Protein AF-A0A450U2M2-F1 (afdb_monomer_lite)

InterPro domains:
  IPR012337 Ribonuclease H-like superfamily [SSF53098] (4-118)

Radius of gyration: 15.63 Å; chains: 1; bounding box: 35×29×41 Å

Structure (mmCIF, N/CA/C/O backbone):
data_AF-A0A450U2M2-F1
#
_entry.id   AF-A0A450U2M2-F1
#
loop_
_atom_site.group_PDB
_atom_site.id
_atom_site.type_symbol
_atom_site.label_atom_id
_atom_site.label_alt_id
_atom_site.label_comp_id
_atom_site.label_asym_id
_atom_site.label_entity_id
_atom_site.label_seq_id
_atom_site.pdbx_PDB_ins_code
_atom_site.Cartn_x
_atom_site.Cartn_y
_atom_site.Cartn_z
_atom_site.occupancy
_atom_site.B_iso_or_equiv
_atom_site.auth_seq_id
_atom_site.auth_comp_id
_atom_site.auth_asym_id
_atom_site.auth_atom_id
_atom_site.pdbx_PDB_model_num
ATOM 1 N N . MET A 1 1 ? -9.913 7.808 -6.423 1.00 88.88 1 MET A N 1
ATOM 2 C CA . MET A 1 1 ? -9.888 6.414 -6.923 1.00 88.88 1 MET A CA 1
ATOM 3 C C . MET A 1 1 ? -11.167 6.077 -7.683 1.00 88.88 1 MET A C 1
ATOM 5 O O . MET A 1 1 ? -11.072 5.742 -8.851 1.00 88.88 1 MET A O 1
ATOM 9 N N . ASP A 1 2 ? -12.358 6.256 -7.103 1.00 91.06 2 ASP A N 1
ATOM 10 C CA . ASP A 1 2 ? -13.605 5.747 -7.717 1.00 91.06 2 ASP A CA 1
ATOM 11 C C . ASP A 1 2 ? -13.955 6.374 -9.066 1.00 91.06 2 ASP A C 1
ATOM 13 O O . ASP A 1 2 ? -14.439 5.689 -9.959 1.00 91.06 2 ASP A O 1
ATOM 17 N N . ARG A 1 3 ? -13.662 7.666 -9.258 1.00 92.81 3 ARG A N 1
ATOM 18 C CA . ARG A 1 3 ? -13.851 8.322 -10.563 1.00 92.81 3 ARG A CA 1
ATOM 19 C C . ARG A 1 3 ? -13.030 7.648 -11.667 1.00 92.81 3 ARG A C 1
ATOM 21 O O . ARG A 1 3 ? -13.554 7.407 -12.744 1.00 92.81 3 ARG A O 1
ATOM 28 N N . VAL A 1 4 ? -11.779 7.295 -11.372 1.00 92.56 4 VAL A N 1
ATOM 29 C CA . VAL A 1 4 ? -10.897 6.584 -12.312 1.00 92.56 4 VAL A CA 1
ATOM 30 C C . VAL A 1 4 ? -11.406 5.159 -12.538 1.00 92.56 4 VAL A C 1
ATOM 32 O O . VAL A 1 4 ? -11.411 4.688 -13.669 1.00 92.56 4 VAL A O 1
ATOM 35 N N . GLN A 1 5 ? -11.927 4.505 -11.496 1.00 92.12 5 GLN A N 1
ATOM 36 C CA . GLN A 1 5 ? -12.470 3.146 -11.598 1.00 92.12 5 GLN A CA 1
ATOM 37 C C . GLN A 1 5 ? -13.717 3.076 -12.488 1.00 92.12 5 GLN A C 1
ATOM 39 O O . GLN A 1 5 ? -13.943 2.073 -13.158 1.00 92.12 5 GLN A O 1
ATOM 44 N N . LYS A 1 6 ? -14.515 4.151 -12.541 1.00 93.12 6 LYS A N 1
ATOM 45 C CA . LYS A 1 6 ? -15.663 4.245 -13.458 1.00 93.12 6 LYS A CA 1
ATOM 46 C C . LYS A 1 6 ? -15.240 4.212 -14.929 1.00 93.12 6 LYS A C 1
ATOM 48 O O . LYS A 1 6 ? -15.977 3.661 -15.743 1.00 93.12 6 LYS A O 1
ATOM 53 N N . ILE A 1 7 ? -14.076 4.780 -15.247 1.00 96.12 7 ILE A N 1
ATOM 54 C CA . ILE A 1 7 ? -13.502 4.798 -16.599 1.00 96.12 7 ILE A CA 1
ATOM 55 C C . ILE A 1 7 ? -12.827 3.450 -16.881 1.00 96.12 7 ILE A C 1
ATOM 57 O O . ILE A 1 7 ? -13.145 2.778 -17.858 1.00 96.12 7 ILE A O 1
ATOM 61 N N . TYR A 1 8 ? -11.957 3.005 -15.973 1.00 93.38 8 TYR A N 1
ATOM 62 C CA . TYR A 1 8 ? -11.174 1.778 -16.105 1.00 93.38 8 TYR A CA 1
ATOM 63 C C . TYR A 1 8 ? -11.723 0.660 -15.214 1.00 93.38 8 TYR A C 1
ATOM 65 O O . TYR A 1 8 ? -11.139 0.302 -14.192 1.00 93.38 8 TYR A O 1
ATOM 73 N N . LYS A 1 9 ? -12.865 0.089 -15.610 1.00 89.38 9 LYS A N 1
ATOM 74 C CA . LYS A 1 9 ? -13.649 -0.840 -14.771 1.00 89.38 9 LYS A CA 1
ATOM 75 C C . LYS A 1 9 ? -12.912 -2.113 -14.345 1.00 89.38 9 LYS A C 1
ATOM 77 O O . LYS A 1 9 ? -13.209 -2.652 -13.285 1.00 89.38 9 LYS A O 1
ATOM 82 N N . LYS A 1 10 ? -11.992 -2.609 -15.177 1.00 91.56 10 LYS A N 1
ATOM 83 C CA . LYS A 1 10 ? -11.243 -3.857 -14.939 1.00 91.56 10 LYS A CA 1
ATOM 84 C C . LYS A 1 10 ? -9.848 -3.623 -14.354 1.00 91.56 10 LYS A C 1
ATOM 86 O O . LYS A 1 10 ? -9.131 -4.585 -14.103 1.00 91.56 10 LYS A O 1
ATOM 91 N N . SER A 1 11 ? -9.449 -2.367 -14.168 1.00 93.25 11 SER A N 1
ATOM 92 C CA . SER A 1 11 ? -8.093 -2.029 -13.749 1.00 93.25 11 SER A CA 1
ATOM 93 C C . SER A 1 11 ? -8.006 -1.880 -12.239 1.00 93.25 11 SER A C 1
ATOM 95 O O . SER A 1 11 ? -8.884 -1.303 -11.595 1.00 93.25 11 SER A O 1
ATOM 97 N N . GLN A 1 12 ? -6.893 -2.345 -11.682 1.00 93.81 12 GLN A N 1
ATOM 98 C CA . GLN A 1 12 ? -6.539 -2.054 -10.304 1.00 93.81 12 GLN A CA 1
ATOM 99 C C . GLN A 1 12 ? -5.975 -0.639 -10.204 1.00 93.81 12 GLN A C 1
ATOM 101 O O . GLN A 1 12 ? -5.064 -0.267 -10.941 1.00 93.81 12 GLN A O 1
ATOM 106 N N . ILE A 1 13 ? -6.490 0.140 -9.257 1.00 95.50 13 ILE A N 1
ATOM 107 C CA . ILE A 1 13 ? -5.979 1.476 -8.965 1.00 95.50 13 ILE A CA 1
ATOM 108 C C . ILE A 1 13 ? -5.217 1.388 -7.659 1.00 95.50 13 ILE A C 1
ATOM 110 O O . ILE A 1 13 ? -5.805 1.102 -6.616 1.00 95.50 13 ILE A O 1
ATOM 114 N N . VAL A 1 14 ? -3.922 1.677 -7.720 1.00 96.06 14 VAL A N 1
ATOM 115 C CA . VAL A 1 14 ? -3.052 1.799 -6.550 1.00 96.06 14 VAL A CA 1
ATOM 116 C C . VAL A 1 14 ? -2.703 3.270 -6.359 1.00 96.06 14 VAL A C 1
ATOM 118 O O . VAL A 1 14 ? -2.332 3.961 -7.303 1.00 96.06 14 VAL A O 1
ATOM 121 N N . SER A 1 15 ? -2.849 3.763 -5.135 1.00 95.00 15 SER A N 1
ATOM 122 C CA . SER A 1 15 ? -2.508 5.130 -4.733 1.00 95.00 15 SER A CA 1
ATOM 123 C C . SER A 1 15 ? -1.788 5.102 -3.388 1.00 95.00 15 SER A C 1
ATOM 125 O O . SER A 1 15 ? -1.672 4.052 -2.759 1.00 95.00 15 SER A O 1
ATOM 127 N N . GLN A 1 16 ? -1.326 6.257 -2.920 1.00 95.69 16 GLN A N 1
ATOM 128 C CA . GLN A 1 16 ? -0.800 6.420 -1.569 1.00 95.69 16 GLN A CA 1
ATOM 129 C C . GLN A 1 16 ? -1.822 7.045 -0.618 1.00 95.69 16 GLN A C 1
ATOM 131 O O . GLN A 1 16 ? -2.720 7.778 -1.041 1.00 95.69 16 GLN A O 1
ATOM 136 N N . LEU A 1 17 ? -1.647 6.777 0.675 1.00 96.94 17 LEU A N 1
ATOM 137 C CA . LEU A 1 17 ? -2.322 7.446 1.782 1.00 96.94 17 LEU A CA 1
ATOM 138 C C . LEU A 1 17 ? -1.294 8.118 2.697 1.00 96.94 17 LEU A C 1
ATOM 140 O O . LEU A 1 17 ? -0.154 7.675 2.824 1.00 96.94 17 LEU A O 1
ATOM 144 N N . ARG A 1 18 ? -1.721 9.179 3.385 1.00 96.38 18 ARG A N 1
ATOM 145 C CA . ARG A 1 18 ? -0.915 9.831 4.427 1.00 96.38 18 ARG A CA 1
ATOM 146 C C . ARG A 1 18 ? -0.961 9.014 5.719 1.00 96.38 18 ARG A C 1
ATOM 148 O O . ARG A 1 18 ? -1.984 8.411 6.031 1.00 96.38 18 ARG A O 1
ATOM 155 N N . LYS A 1 19 ? 0.093 9.078 6.534 1.00 96.25 19 LYS A N 1
ATOM 156 C CA . LYS A 1 19 ? 0.156 8.389 7.840 1.00 96.25 19 LYS A CA 1
ATOM 157 C C . LYS A 1 19 ? -0.959 8.783 8.818 1.00 96.25 19 LYS A C 1
ATOM 159 O O . LYS A 1 19 ? -1.453 7.958 9.586 1.00 96.25 19 LYS A O 1
ATOM 164 N N . THR A 1 20 ? -1.418 10.031 8.725 1.00 96.75 20 THR A N 1
ATOM 165 C CA . THR A 1 20 ? -2.505 10.602 9.534 1.00 96.75 20 THR A CA 1
ATOM 166 C C . THR A 1 20 ? -3.902 10.214 9.050 1.00 96.75 20 THR A C 1
ATOM 168 O O . THR A 1 20 ? -4.889 10.537 9.717 1.00 96.75 20 THR A O 1
ATOM 171 N N . GLN A 1 21 ? -4.009 9.511 7.916 1.00 96.69 21 GLN A N 1
ATOM 172 C CA . GLN A 1 21 ? -5.285 9.098 7.350 1.00 96.69 21 GLN A CA 1
ATOM 173 C C . GLN A 1 21 ? -6.075 8.267 8.365 1.00 96.69 21 GLN A C 1
ATOM 175 O O . GLN A 1 21 ? -5.559 7.314 8.952 1.00 96.69 21 GLN A O 1
ATOM 180 N N . LYS A 1 22 ? -7.342 8.639 8.568 1.00 97.81 22 LYS A N 1
ATOM 181 C CA . LYS A 1 22 ? -8.232 7.960 9.511 1.00 97.81 22 LYS A CA 1
ATOM 182 C C . LYS A 1 22 ? -8.861 6.723 8.884 1.00 97.81 22 LYS A C 1
ATOM 184 O O . LYS A 1 22 ? -9.380 6.770 7.763 1.00 97.81 22 LYS A O 1
ATOM 189 N N . ILE A 1 23 ? -8.849 5.646 9.655 1.00 97.38 23 ILE A N 1
ATOM 190 C CA . ILE A 1 23 ? -9.524 4.386 9.379 1.00 97.38 23 ILE A CA 1
ATOM 191 C C . ILE A 1 23 ? -10.498 4.056 10.504 1.00 97.38 23 ILE A C 1
ATOM 193 O O . ILE A 1 23 ? -10.345 4.531 11.631 1.00 97.38 23 ILE A O 1
ATOM 197 N N . PHE A 1 24 ? -11.466 3.202 10.202 1.00 96.56 24 PHE A N 1
ATOM 198 C CA . PHE A 1 24 ? -12.352 2.632 11.205 1.00 96.56 24 PHE A CA 1
ATOM 199 C C . PHE A 1 24 ? -11.888 1.224 11.574 1.00 96.56 24 PHE A C 1
ATOM 201 O O . PHE A 1 24 ? -11.784 0.347 10.712 1.00 96.56 24 PHE A O 1
ATOM 208 N N . PHE A 1 25 ? -11.610 1.006 12.857 1.00 93.25 25 PHE A N 1
ATOM 209 C CA . PHE A 1 25 ? -11.190 -0.282 13.397 1.00 93.25 25 PHE A CA 1
ATOM 210 C C . PHE A 1 25 ? -11.792 -0.480 14.789 1.00 93.25 25 PHE A C 1
ATOM 212 O O . PHE A 1 25 ? -11.704 0.410 15.631 1.00 93.25 25 PHE A O 1
ATOM 219 N N . ARG A 1 26 ? -12.419 -1.640 15.036 1.00 89.81 26 ARG A N 1
ATOM 220 C CA . ARG A 1 26 ? -13.100 -1.966 16.310 1.00 89.81 26 ARG A CA 1
ATOM 221 C C . ARG A 1 26 ? -14.038 -0.850 16.803 1.00 89.81 26 ARG A C 1
ATOM 223 O O . ARG A 1 26 ? -13.978 -0.434 17.956 1.00 89.81 26 ARG A O 1
ATOM 230 N N . ASN A 1 27 ? -14.882 -0.352 15.902 1.00 90.12 27 ASN A N 1
ATOM 231 C CA . ASN A 1 27 ? -15.841 0.723 16.163 1.00 90.12 27 ASN A CA 1
ATOM 232 C C . ASN A 1 27 ? -15.229 2.065 16.619 1.00 90.12 27 ASN A C 1
ATOM 234 O O . ASN A 1 27 ? -15.896 2.867 17.268 1.00 90.12 27 ASN A O 1
ATOM 238 N N . ARG A 1 28 ? -13.945 2.308 16.317 1.00 93.69 28 ARG A N 1
ATOM 239 C CA . ARG A 1 28 ? -13.229 3.543 16.657 1.00 93.69 28 ARG A CA 1
ATOM 240 C C . ARG A 1 28 ? -12.448 4.074 15.463 1.00 93.69 28 ARG A C 1
ATOM 242 O O . ARG A 1 28 ? -12.009 3.317 14.596 1.00 93.69 28 ARG A O 1
ATOM 249 N N . GLU A 1 29 ? -12.230 5.385 15.458 1.00 96.38 29 GLU A N 1
ATOM 250 C CA . GLU A 1 29 ? -11.356 6.041 14.491 1.00 96.38 29 GLU A CA 1
ATOM 251 C C . GLU A 1 29 ? -9.903 6.008 14.953 1.00 96.38 29 GLU A C 1
ATOM 253 O O . GLU A 1 29 ? -9.558 6.471 16.041 1.00 96.38 29 GLU A O 1
ATOM 258 N N . VAL A 1 30 ? -9.029 5.483 14.101 1.00 97.06 30 VAL A N 1
ATOM 259 C CA . VAL A 1 30 ? -7.597 5.338 14.378 1.00 97.06 30 VAL A CA 1
ATOM 260 C C . VAL A 1 30 ? -6.813 5.843 13.165 1.00 97.06 30 VAL A C 1
ATOM 262 O O . VAL A 1 30 ? -7.314 5.794 12.043 1.00 97.06 30 VAL A O 1
ATOM 265 N N . SER A 1 31 ? -5.615 6.399 13.362 1.00 97.31 31 SER A N 1
ATOM 266 C CA . SER A 1 31 ? -4.719 6.710 12.237 1.00 97.31 31 SER A CA 1
ATOM 267 C C . SER A 1 31 ? -4.066 5.437 11.701 1.00 97.31 31 SER A C 1
ATOM 269 O O . SER A 1 31 ? -3.877 4.472 12.443 1.00 97.31 31 SER A O 1
ATOM 271 N N . LEU A 1 32 ? -3.679 5.443 10.424 1.00 96.50 32 LEU A N 1
ATOM 272 C CA . LEU A 1 32 ? -2.910 4.340 9.840 1.00 96.50 32 LEU A CA 1
ATOM 273 C C . LEU A 1 32 ? -1.629 4.055 10.625 1.00 96.50 32 LEU A C 1
ATOM 275 O O . LEU A 1 32 ? -1.352 2.901 10.936 1.00 96.50 32 LEU A O 1
ATOM 279 N N . GLU A 1 33 ? -0.914 5.106 11.015 1.00 96.25 33 GLU A N 1
ATOM 280 C CA . GLU A 1 33 ? 0.286 5.004 11.845 1.00 96.25 33 GLU A CA 1
ATOM 281 C C . GLU A 1 33 ? 0.047 4.239 13.145 1.00 96.25 33 GLU A C 1
ATOM 283 O O . GLU A 1 33 ? 0.742 3.266 13.426 1.00 96.25 33 GLU A O 1
ATOM 288 N N . LYS A 1 34 ? -0.988 4.612 13.905 1.00 95.56 34 LYS A N 1
ATOM 289 C CA . LYS A 1 34 ? -1.309 3.949 15.173 1.00 95.56 34 LYS A CA 1
ATOM 290 C C . LYS A 1 34 ? -1.786 2.508 14.973 1.00 95.56 34 LYS A C 1
ATOM 292 O O . LYS A 1 34 ? -1.558 1.648 15.819 1.00 95.56 34 LYS A O 1
ATOM 297 N N . TYR A 1 35 ? -2.471 2.232 13.867 1.00 95.88 35 TYR A N 1
ATOM 298 C CA . TYR A 1 35 ? -2.925 0.883 13.553 1.00 95.88 35 TYR A CA 1
ATOM 299 C C . TYR A 1 35 ? -1.751 -0.051 13.233 1.00 95.88 35 TYR A C 1
ATOM 301 O O . TYR A 1 35 ? -1.643 -1.123 13.833 1.00 95.88 35 TYR A O 1
ATOM 309 N N . PHE A 1 36 ? -0.858 0.369 12.334 1.00 95.00 36 PHE A N 1
ATOM 310 C CA . PHE A 1 36 ? 0.278 -0.435 11.877 1.00 95.00 36 PHE A CA 1
ATOM 311 C C . PHE A 1 36 ? 1.483 -0.410 12.828 1.00 95.00 36 PHE A C 1
ATOM 313 O O . PHE A 1 36 ? 2.346 -1.277 12.725 1.00 95.00 36 PHE A O 1
ATOM 320 N N . SER A 1 37 ? 1.533 0.504 13.802 1.00 92.12 37 SER A N 1
ATOM 321 C CA . SER A 1 37 ? 2.473 0.380 14.924 1.00 92.12 37 SER A CA 1
ATOM 322 C C . SER A 1 37 ? 2.114 -0.783 15.854 1.00 92.12 37 SER A C 1
ATOM 324 O O . SER A 1 37 ? 3.000 -1.403 16.430 1.00 92.12 37 SER A O 1
ATOM 326 N N . THR A 1 38 ? 0.819 -1.099 15.975 1.00 89.88 38 THR A N 1
ATOM 327 C CA . THR A 1 38 ? 0.319 -2.202 16.814 1.00 89.88 38 THR A CA 1
ATOM 328 C C . THR A 1 38 ? 0.289 -3.533 16.056 1.00 89.88 38 THR A C 1
ATOM 330 O O . THR A 1 38 ? 0.460 -4.590 16.652 1.00 89.88 38 THR A O 1
ATOM 333 N N . HIS A 1 39 ? 0.074 -3.490 14.739 1.00 86.31 39 HIS A N 1
ATOM 334 C CA . HIS A 1 39 ? 0.063 -4.661 13.858 1.00 86.31 39 HIS A CA 1
ATOM 335 C C . HIS A 1 39 ? 1.318 -4.626 12.987 1.00 86.31 39 HIS A C 1
ATOM 337 O O . HIS A 1 39 ? 1.276 -4.180 11.837 1.00 86.31 39 HIS A O 1
ATOM 343 N N . SER A 1 40 ? 2.442 -5.030 13.580 1.00 79.75 40 SER A N 1
ATOM 344 C CA . SER A 1 40 ? 3.734 -5.046 12.902 1.00 79.75 40 SER A CA 1
ATOM 345 C C . SER A 1 40 ? 3.715 -5.971 11.684 1.00 79.75 40 SER A C 1
ATOM 347 O O . SER A 1 40 ? 3.013 -6.982 11.637 1.00 79.75 40 SER A O 1
ATOM 349 N N . GLY A 1 41 ? 4.473 -5.576 10.663 1.00 87.50 41 GLY A N 1
ATOM 350 C CA . GLY A 1 41 ? 4.589 -6.336 9.429 1.00 87.50 41 GLY A CA 1
ATOM 351 C C . GLY A 1 41 ? 5.530 -7.529 9.525 1.00 87.50 41 GLY A C 1
ATOM 352 O O . GLY A 1 41 ? 6.313 -7.670 10.462 1.00 87.50 41 GLY A O 1
ATOM 353 N N . THR A 1 42 ? 5.484 -8.357 8.492 1.00 92.94 42 THR A N 1
ATOM 354 C CA . THR A 1 42 ? 6.427 -9.449 8.249 1.00 92.94 42 THR A CA 1
ATOM 355 C C . THR A 1 42 ? 7.479 -8.994 7.244 1.00 92.94 42 THR A C 1
ATOM 357 O O . THR A 1 42 ? 7.206 -8.162 6.377 1.00 92.94 42 THR A O 1
ATOM 360 N N . GLN A 1 43 ? 8.691 -9.533 7.345 1.00 94.44 43 GLN A N 1
ATOM 361 C CA . GLN A 1 43 ? 9.715 -9.305 6.333 1.00 94.44 43 GLN A CA 1
ATOM 362 C C . GLN A 1 43 ? 9.402 -10.102 5.064 1.00 94.44 43 GLN A C 1
ATOM 364 O O . GLN A 1 43 ? 9.178 -11.310 5.119 1.00 94.44 43 GLN A O 1
ATOM 369 N N . ILE A 1 44 ? 9.404 -9.425 3.919 1.00 94.31 44 ILE A N 1
ATOM 370 C CA . ILE A 1 44 ? 9.269 -10.052 2.601 1.00 94.31 44 ILE A CA 1
ATOM 371 C C . ILE A 1 44 ? 10.366 -9.542 1.669 1.00 94.31 44 ILE A C 1
ATOM 373 O O . ILE A 1 44 ? 10.919 -8.462 1.877 1.00 94.31 44 ILE A O 1
ATOM 377 N N . LYS A 1 45 ? 10.651 -10.298 0.608 1.00 94.50 45 LYS A N 1
ATOM 378 C CA . LYS A 1 45 ? 11.512 -9.843 -0.488 1.00 94.50 45 LYS A CA 1
ATOM 379 C C . LYS A 1 45 ? 10.648 -9.238 -1.590 1.00 94.50 45 LYS A C 1
ATOM 381 O O . LYS A 1 45 ? 9.760 -9.910 -2.111 1.00 94.50 45 LYS A O 1
ATOM 386 N N . LEU A 1 46 ? 10.916 -7.988 -1.953 1.00 93.50 46 LEU A N 1
ATOM 387 C CA . LEU A 1 46 ? 10.320 -7.331 -3.114 1.00 93.50 46 LEU A CA 1
ATOM 388 C C . LEU A 1 46 ? 11.355 -7.184 -4.223 1.00 93.50 46 LEU A C 1
ATOM 390 O O . LEU A 1 46 ? 12.507 -6.835 -3.968 1.00 93.50 46 LEU A O 1
ATOM 394 N N . THR A 1 47 ? 10.919 -7.406 -5.460 1.00 91.00 47 THR A N 1
ATOM 395 C CA . THR A 1 47 ? 11.731 -7.106 -6.641 1.00 91.00 47 THR A CA 1
ATOM 396 C C . THR A 1 47 ? 11.470 -5.662 -7.054 1.00 91.00 47 THR A C 1
ATOM 398 O O . THR A 1 47 ? 10.330 -5.278 -7.323 1.00 91.00 47 THR A O 1
ATOM 401 N N . ILE A 1 48 ? 12.524 -4.854 -7.068 1.00 89.62 48 ILE A N 1
ATOM 402 C CA . ILE A 1 48 ? 12.498 -3.462 -7.520 1.00 89.62 48 ILE A CA 1
ATOM 403 C C . ILE A 1 48 ? 13.177 -3.338 -8.892 1.00 89.62 48 ILE A C 1
ATOM 405 O O . ILE A 1 48 ? 13.620 -4.328 -9.481 1.00 89.62 48 ILE A O 1
ATOM 409 N N . ARG A 1 49 ? 13.247 -2.108 -9.417 1.00 84.12 49 ARG A N 1
ATOM 410 C CA . ARG A 1 49 ? 13.881 -1.787 -10.704 1.00 84.12 49 ARG A CA 1
ATOM 411 C C . ARG A 1 49 ? 15.267 -2.437 -10.831 1.00 84.12 49 ARG A C 1
ATOM 413 O O . ARG A 1 49 ? 16.048 -2.435 -9.882 1.00 84.12 49 ARG A O 1
ATOM 420 N N . GLY A 1 50 ? 15.565 -2.964 -12.020 1.00 84.31 50 GLY A N 1
ATOM 421 C CA . GLY A 1 50 ? 16.825 -3.658 -12.303 1.00 84.31 50 GLY A CA 1
ATOM 422 C C . GLY A 1 50 ? 16.889 -5.081 -11.743 1.00 84.31 50 GLY A C 1
ATOM 423 O O . GLY A 1 50 ? 17.978 -5.566 -11.466 1.00 84.31 50 GLY A O 1
ATOM 424 N N . ALA A 1 51 ? 15.734 -5.723 -11.517 1.00 86.38 51 ALA A N 1
ATOM 425 C CA . ALA A 1 51 ? 15.612 -7.073 -10.949 1.00 86.38 51 ALA A CA 1
ATOM 426 C C . ALA A 1 51 ? 16.273 -7.250 -9.565 1.00 86.38 51 ALA A C 1
ATOM 428 O O . ALA A 1 51 ? 16.487 -8.370 -9.099 1.00 86.38 51 ALA A O 1
ATOM 429 N N . LYS A 1 52 ? 16.566 -6.144 -8.873 1.00 91.00 52 LYS A N 1
ATOM 430 C CA . LYS A 1 52 ? 17.169 -6.163 -7.544 1.00 91.00 52 LYS A CA 1
ATOM 431 C C . LYS A 1 52 ?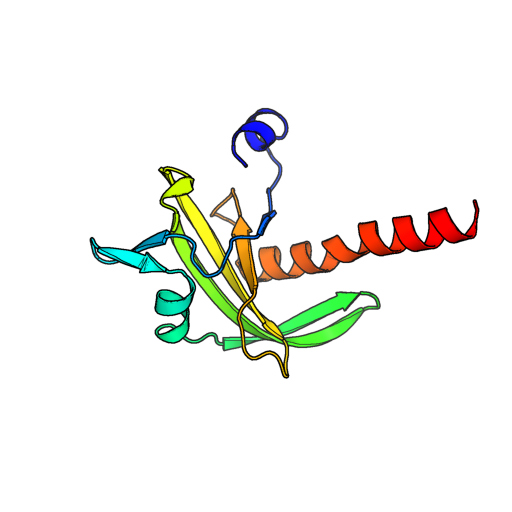 16.131 -6.614 -6.522 1.00 91.00 52 LYS A C 1
ATOM 433 O O . LYS A 1 52 ? 15.036 -6.058 -6.457 1.00 91.00 52 LYS A O 1
ATOM 438 N N . GLN A 1 53 ? 16.487 -7.594 -5.698 1.00 93.25 53 GLN A N 1
ATOM 439 C CA . GLN A 1 53 ? 15.666 -8.000 -4.561 1.00 93.25 53 GLN A CA 1
ATOM 440 C C . GLN A 1 53 ? 16.053 -7.194 -3.325 1.00 93.25 53 GLN A C 1
ATOM 442 O O . GLN A 1 53 ? 17.232 -7.071 -2.999 1.00 93.25 53 GLN A O 1
ATOM 447 N N . VAL A 1 54 ? 15.053 -6.648 -2.641 1.00 93.62 54 VAL A N 1
ATOM 448 C CA . VAL A 1 54 ? 15.227 -5.877 -1.408 1.00 93.62 54 VAL A CA 1
ATOM 449 C C . VAL A 1 54 ? 14.287 -6.420 -0.343 1.00 93.62 54 VAL A C 1
ATOM 451 O O . VAL A 1 54 ? 13.122 -6.717 -0.621 1.00 93.62 54 VAL A O 1
ATOM 454 N N . THR A 1 55 ? 14.797 -6.554 0.878 1.00 94.62 55 THR A N 1
ATOM 455 C CA . THR A 1 55 ? 13.994 -6.929 2.041 1.00 94.62 55 THR A CA 1
ATOM 456 C C . THR A 1 55 ? 13.224 -5.713 2.541 1.00 94.62 55 THR A C 1
ATOM 458 O O . THR A 1 55 ? 13.778 -4.629 2.712 1.00 94.62 55 THR A O 1
ATOM 461 N N . VAL A 1 56 ? 11.929 -5.889 2.775 1.00 94.81 56 VAL A N 1
ATOM 462 C CA . VAL A 1 56 ? 11.041 -4.842 3.286 1.00 94.81 56 VAL A CA 1
ATOM 463 C C . VAL A 1 56 ? 10.208 -5.383 4.437 1.00 94.81 56 VAL A C 1
ATOM 465 O O . VAL A 1 56 ? 9.870 -6.566 4.468 1.00 94.81 56 VAL A O 1
ATOM 468 N N . VAL A 1 57 ? 9.827 -4.507 5.362 1.00 95.94 57 VAL A N 1
ATOM 469 C CA . VAL A 1 57 ? 8.788 -4.802 6.349 1.00 95.94 57 VAL A CA 1
ATOM 470 C C . VAL A 1 57 ? 7.440 -4.471 5.724 1.00 95.94 57 VAL A C 1
ATOM 472 O O . VAL A 1 57 ? 7.198 -3.347 5.278 1.00 95.94 57 VAL A O 1
ATOM 475 N N . PHE A 1 58 ? 6.565 -5.466 5.684 1.00 95.44 58 PHE A N 1
ATOM 476 C CA . PHE A 1 58 ? 5.305 -5.416 4.964 1.00 95.44 58 PHE A CA 1
ATOM 477 C C . PHE A 1 58 ? 4.147 -5.836 5.865 1.00 95.44 58 PHE A C 1
ATOM 479 O O . PHE A 1 58 ? 4.163 -6.906 6.471 1.00 95.44 58 PHE A O 1
ATOM 486 N N . ALA A 1 59 ? 3.104 -5.017 5.910 1.00 96.44 59 ALA A N 1
ATOM 487 C CA . ALA A 1 59 ? 1.829 -5.358 6.525 1.00 96.44 59 ALA A CA 1
ATOM 488 C C . ALA A 1 59 ? 0.689 -4.967 5.586 1.00 96.44 59 ALA A C 1
ATOM 490 O O . ALA A 1 59 ? 0.812 -4.043 4.782 1.00 96.44 59 ALA A O 1
ATOM 491 N N . CYS A 1 60 ? -0.456 -5.636 5.690 1.00 96.25 60 CYS A N 1
ATOM 492 C CA . CYS A 1 60 ? -1.626 -5.253 4.913 1.00 96.25 60 CYS A CA 1
ATOM 493 C C . CYS A 1 60 ? -2.924 -5.566 5.656 1.00 96.25 60 CYS A C 1
ATOM 495 O O . CYS A 1 60 ? -2.985 -6.486 6.467 1.00 96.25 60 CYS A O 1
ATOM 497 N N . ALA A 1 61 ? -3.964 -4.780 5.387 1.00 96.25 61 ALA A N 1
ATOM 498 C CA . ALA A 1 61 ? -5.276 -4.948 5.996 1.00 96.25 61 ALA A CA 1
ATOM 499 C C . ALA A 1 61 ? -6.380 -4.353 5.113 1.00 96.25 61 ALA A C 1
ATOM 501 O O . ALA A 1 61 ? -6.193 -3.338 4.439 1.00 96.25 61 ALA A O 1
ATOM 502 N N . ARG A 1 62 ? -7.568 -4.963 5.143 1.00 96.38 62 ARG A N 1
ATOM 503 C CA . ARG A 1 62 ? -8.773 -4.413 4.505 1.00 96.38 62 ARG A CA 1
ATOM 504 C C . ARG A 1 62 ? -9.494 -3.524 5.512 1.00 96.38 62 ARG A C 1
ATOM 506 O O . ARG A 1 62 ? -10.045 -4.021 6.490 1.00 96.38 62 ARG A O 1
ATOM 513 N N . LEU A 1 63 ? -9.466 -2.215 5.286 1.00 96.38 63 LEU A N 1
ATOM 514 C CA . LEU A 1 63 ? -9.862 -1.206 6.269 1.00 96.38 63 LEU A CA 1
ATOM 515 C C . LEU A 1 63 ? -10.868 -0.223 5.674 1.00 96.38 63 LEU A C 1
ATOM 517 O O . LEU A 1 63 ? -10.773 0.138 4.502 1.00 96.38 63 LEU A O 1
ATOM 521 N N . LEU A 1 64 ? -11.822 0.236 6.488 1.00 97.12 64 LEU A N 1
ATOM 522 C CA . LEU A 1 64 ? -12.718 1.330 6.113 1.00 97.12 64 LEU A CA 1
ATOM 523 C C . LEU A 1 64 ? -11.940 2.645 6.197 1.00 97.12 64 LEU A C 1
ATOM 525 O O . LEU A 1 64 ? -11.609 3.094 7.293 1.00 97.12 64 LEU A O 1
ATOM 529 N N . VAL A 1 65 ? -11.632 3.253 5.052 1.00 97.00 65 VAL A N 1
ATOM 530 C CA . VAL A 1 65 ? -10.899 4.524 4.997 1.00 97.00 65 VAL A CA 1
ATOM 531 C C . VAL A 1 65 ? -11.907 5.663 5.070 1.00 97.00 65 VAL A C 1
ATOM 533 O O . VAL A 1 65 ? -12.703 5.835 4.147 1.00 97.00 65 VAL A O 1
ATOM 536 N N . LYS A 1 66 ? -11.862 6.465 6.143 1.00 95.75 66 LYS A N 1
ATOM 537 C CA . LYS A 1 66 ? -12.893 7.475 6.444 1.00 95.75 66 LYS A CA 1
ATOM 538 C C . LYS A 1 66 ? -13.098 8.464 5.297 1.00 95.75 66 LYS A C 1
ATOM 540 O O . LYS A 1 66 ? -14.221 8.646 4.848 1.00 95.75 66 LYS A O 1
ATOM 545 N N . ALA A 1 67 ? -12.014 9.034 4.768 1.00 94.75 67 ALA A N 1
ATOM 546 C CA . ALA A 1 67 ? -12.094 10.003 3.670 1.00 94.75 67 ALA A CA 1
ATOM 547 C C . ALA A 1 67 ? -12.636 9.409 2.358 1.00 94.75 67 ALA A C 1
ATOM 549 O O . ALA A 1 67 ? -13.053 10.155 1.482 1.00 94.75 67 ALA A O 1
ATOM 550 N N . HIS A 1 68 ? -12.614 8.082 2.203 1.00 94.56 68 HIS A N 1
ATOM 551 C CA . HIS A 1 68 ? -13.183 7.407 1.037 1.00 94.56 68 HIS A CA 1
ATOM 552 C C . HIS A 1 68 ? -14.607 6.896 1.296 1.00 94.56 68 HIS A C 1
ATOM 554 O O . HIS A 1 68 ? -15.255 6.467 0.351 1.00 94.56 68 HIS A O 1
ATOM 560 N N . GLY A 1 69 ? -15.069 6.865 2.551 1.00 94.88 69 GLY A N 1
ATOM 561 C CA . GLY A 1 69 ? -16.383 6.330 2.922 1.00 94.88 69 GLY A CA 1
ATOM 562 C C . GLY A 1 69 ? -16.570 4.832 2.652 1.00 94.88 69 GLY A C 1
ATOM 563 O O . GLY A 1 69 ? -17.692 4.344 2.700 1.00 94.88 69 GLY A O 1
ATOM 564 N N . GLN A 1 70 ? -15.501 4.083 2.358 1.00 95.25 70 GLN A N 1
ATOM 565 C CA . GLN A 1 70 ? -15.601 2.674 1.971 1.00 95.25 70 GLN A CA 1
ATOM 566 C C . GLN A 1 70 ? -14.366 1.853 2.340 1.00 95.25 70 GLN A C 1
ATOM 568 O O . GLN A 1 70 ? -13.291 2.386 2.641 1.00 95.25 70 GLN A O 1
ATOM 573 N N . LYS A 1 71 ? -14.537 0.525 2.330 1.00 96.50 71 LYS A N 1
ATOM 574 C CA . LYS A 1 71 ? -13.442 -0.416 2.563 1.00 96.50 71 LYS A CA 1
ATOM 575 C C . LYS A 1 71 ? -12.464 -0.361 1.395 1.00 96.50 71 LYS A C 1
ATOM 577 O O . LYS A 1 71 ? -12.865 -0.314 0.233 1.00 96.50 71 LYS A O 1
ATOM 582 N N . ARG A 1 72 ? -11.178 -0.348 1.725 1.00 97.00 72 ARG A N 1
ATOM 583 C CA . ARG A 1 72 ? -10.061 -0.409 0.786 1.00 97.00 72 ARG A CA 1
ATOM 584 C C . ARG A 1 72 ? -9.047 -1.419 1.278 1.00 97.00 72 ARG A C 1
ATOM 586 O O . ARG A 1 72 ? -8.984 -1.704 2.475 1.00 97.00 72 ARG A O 1
ATOM 593 N N . PHE A 1 73 ? -8.223 -1.916 0.365 1.00 97.69 73 PHE A N 1
ATOM 594 C CA . PHE A 1 73 ? -7.081 -2.720 0.757 1.00 97.69 73 PHE A CA 1
ATOM 595 C C . PHE A 1 73 ? -5.875 -1.806 0.978 1.00 97.69 73 PHE A C 1
ATOM 597 O O . PHE A 1 73 ? -5.403 -1.166 0.042 1.00 97.69 73 PHE A O 1
ATOM 604 N N . VAL A 1 74 ? -5.431 -1.692 2.228 1.00 97.75 74 VAL A N 1
ATOM 605 C CA . VAL A 1 74 ? -4.308 -0.846 2.632 1.00 97.75 74 VAL A CA 1
ATOM 606 C C . VAL A 1 74 ? -3.080 -1.714 2.861 1.00 97.75 74 VAL A C 1
ATOM 608 O O . VAL A 1 74 ? -3.155 -2.743 3.532 1.00 97.75 74 VAL A O 1
ATOM 611 N N . VAL A 1 75 ? -1.949 -1.277 2.324 1.00 97.56 75 VAL A N 1
ATOM 612 C CA . VAL A 1 75 ? -0.639 -1.901 2.498 1.00 97.56 75 VAL A CA 1
ATOM 613 C C . VAL A 1 75 ? 0.275 -0.895 3.186 1.00 97.56 75 VAL A C 1
ATOM 615 O O . VAL A 1 75 ? 0.365 0.248 2.750 1.00 97.56 75 VAL A O 1
ATOM 618 N N . ALA A 1 76 ? 0.950 -1.310 4.249 1.00 97.38 76 ALA A N 1
ATOM 619 C CA . ALA A 1 76 ? 2.028 -0.566 4.879 1.00 97.38 76 ALA A CA 1
ATOM 620 C C . ALA A 1 76 ? 3.359 -1.209 4.476 1.00 97.38 76 ALA A C 1
ATOM 622 O O . ALA A 1 76 ? 3.566 -2.408 4.667 1.00 97.38 76 ALA A O 1
ATOM 623 N N . LEU A 1 77 ? 4.243 -0.406 3.894 1.00 95.50 77 LEU A N 1
ATOM 624 C CA . LEU A 1 77 ? 5.527 -0.831 3.355 1.00 95.50 77 LEU A CA 1
ATOM 625 C C . LEU A 1 77 ? 6.634 0.028 3.957 1.00 95.50 77 LEU A C 1
ATOM 627 O O . LEU A 1 77 ? 6.523 1.250 3.953 1.00 95.50 77 LEU A O 1
ATOM 631 N N . LYS A 1 78 ? 7.697 -0.596 4.448 1.00 94.62 78 LYS A N 1
ATOM 632 C CA . LYS A 1 78 ? 8.863 0.102 4.991 1.00 94.62 78 LYS A CA 1
ATOM 633 C C . LYS A 1 78 ? 10.132 -0.586 4.518 1.00 94.62 78 LYS A C 1
ATOM 635 O O . LYS A 1 78 ? 10.268 -1.797 4.703 1.00 94.62 78 LYS A O 1
ATOM 640 N N . TYR A 1 79 ? 11.027 0.163 3.886 1.00 92.81 79 TYR A N 1
ATOM 641 C CA . TYR A 1 79 ? 12.314 -0.373 3.452 1.00 92.81 79 TYR A CA 1
ATOM 642 C C . TYR A 1 79 ? 13.273 -0.525 4.635 1.00 92.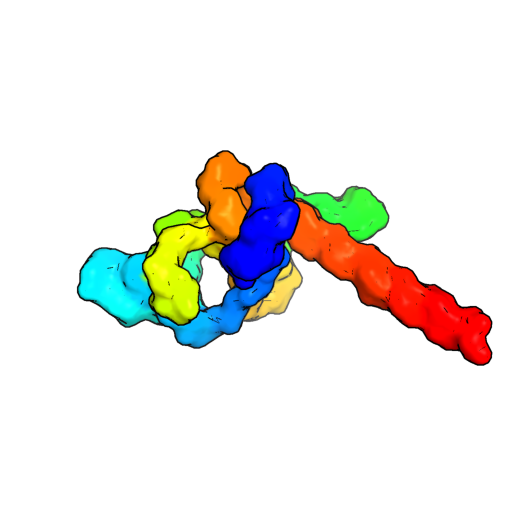81 79 TYR A C 1
ATOM 644 O O . TYR A 1 79 ? 13.087 0.066 5.700 1.00 92.81 79 TYR A O 1
ATOM 652 N N . GLU A 1 80 ? 14.301 -1.348 4.456 1.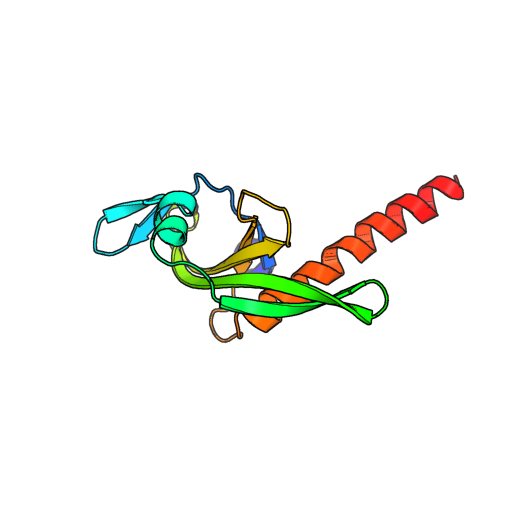00 89.69 80 GLU A N 1
ATOM 653 C CA . GLU A 1 80 ? 15.388 -1.446 5.424 1.00 89.69 80 GLU A CA 1
ATOM 654 C C . GLU A 1 80 ? 16.041 -0.067 5.643 1.00 89.69 80 GLU A C 1
ATOM 656 O O . GLU A 1 80 ? 16.321 0.654 4.687 1.00 89.69 80 GLU A O 1
ATOM 661 N N . GLY A 1 81 ? 16.218 0.325 6.907 1.00 88.38 81 GLY A N 1
ATOM 662 C CA . GLY A 1 81 ? 16.715 1.651 7.298 1.00 88.38 81 GLY A CA 1
ATOM 663 C C . GLY A 1 81 ? 15.651 2.754 7.402 1.00 88.38 81 GLY A C 1
ATOM 664 O O . GLY A 1 81 ? 15.920 3.786 8.012 1.00 88.38 81 GLY A O 1
ATOM 665 N N . GLU A 1 82 ? 14.431 2.555 6.891 1.00 91.88 82 GLU A N 1
ATOM 666 C CA . GLU A 1 82 ? 13.346 3.527 7.072 1.00 91.88 82 GLU A CA 1
ATOM 667 C C . GLU A 1 82 ? 12.692 3.388 8.461 1.00 91.88 82 GLU A C 1
ATOM 669 O O . GLU A 1 82 ? 12.428 2.286 8.958 1.00 91.88 82 GLU A O 1
ATOM 674 N N . SER A 1 83 ? 12.387 4.526 9.092 1.00 88.44 83 SER A N 1
ATOM 675 C CA . SER A 1 83 ? 11.664 4.582 10.370 1.00 88.44 83 SER A CA 1
ATOM 676 C C . SER A 1 83 ? 10.145 4.550 10.178 1.00 88.44 83 SER A C 1
ATOM 678 O O . SER A 1 83 ? 9.440 3.885 10.941 1.00 88.44 83 SER A O 1
ATOM 680 N N . GLU A 1 84 ? 9.642 5.206 9.130 1.00 92.19 84 GLU A N 1
ATOM 681 C CA . GLU A 1 84 ? 8.213 5.361 8.857 1.00 92.19 84 GLU A CA 1
ATOM 682 C C . GLU A 1 84 ? 7.720 4.432 7.742 1.00 92.19 84 GLU A C 1
ATOM 684 O O . GLU A 1 84 ? 8.401 4.199 6.747 1.00 92.19 84 GLU A O 1
ATOM 689 N N . TYR A 1 85 ? 6.490 3.933 7.882 1.00 95.06 85 TYR A N 1
ATOM 690 C CA . TYR A 1 85 ? 5.816 3.216 6.801 1.00 95.06 85 TYR A CA 1
ATOM 691 C C . TYR A 1 85 ? 5.315 4.173 5.717 1.00 95.06 85 TYR A C 1
ATOM 693 O O . TYR A 1 85 ? 4.725 5.220 5.996 1.00 95.06 85 TYR A O 1
ATOM 701 N N . ARG A 1 86 ? 5.419 3.725 4.469 1.00 95.56 86 ARG A N 1
ATOM 702 C CA . ARG A 1 86 ? 4.649 4.225 3.331 1.00 95.56 86 ARG A CA 1
ATOM 703 C C . ARG A 1 86 ? 3.335 3.459 3.248 1.00 95.56 86 ARG A C 1
ATOM 705 O O . ARG A 1 86 ? 3.326 2.229 3.280 1.00 95.56 86 ARG A O 1
ATOM 712 N N . TYR A 1 87 ? 2.226 4.178 3.107 1.00 97.25 87 TYR A N 1
ATOM 713 C CA . TYR A 1 87 ? 0.902 3.567 3.024 1.00 97.25 87 TYR A CA 1
ATOM 714 C C . TYR A 1 87 ? 0.396 3.596 1.591 1.00 97.25 87 TYR A C 1
ATOM 716 O O . TYR A 1 87 ? 0.218 4.662 1.005 1.00 97.25 87 TYR A O 1
ATOM 724 N N . LEU A 1 88 ? 0.137 2.418 1.042 1.00 97.25 88 LEU A N 1
ATOM 725 C CA . LEU A 1 88 ? -0.501 2.228 -0.248 1.00 97.25 88 LEU A CA 1
ATOM 726 C C . LEU A 1 88 ? -1.960 1.841 -0.039 1.00 97.25 88 LEU A C 1
ATOM 728 O O . LEU A 1 88 ? -2.330 1.233 0.967 1.00 97.25 88 LEU A O 1
ATOM 732 N N . VAL A 1 89 ? -2.794 2.173 -1.012 1.00 97.50 89 VAL A N 1
ATOM 733 C CA . VAL A 1 89 ? -4.207 1.821 -1.028 1.00 97.50 89 VAL A CA 1
ATOM 734 C C . VAL A 1 89 ? -4.602 1.331 -2.406 1.00 97.50 89 VAL A C 1
ATOM 736 O O . VAL A 1 89 ? -4.253 1.945 -3.412 1.00 97.50 89 VAL A O 1
ATOM 739 N N . ALA A 1 90 ? -5.352 0.238 -2.434 1.00 97.38 90 ALA A N 1
ATOM 740 C CA . ALA A 1 90 ? -5.875 -0.364 -3.644 1.00 97.38 90 ALA A CA 1
ATOM 741 C C . ALA A 1 90 ? -7.409 -0.329 -3.681 1.00 97.38 90 ALA A C 1
ATOM 743 O O . ALA A 1 90 ? -8.078 -0.414 -2.640 1.00 97.38 90 ALA A O 1
ATOM 744 N N . SER A 1 91 ? -7.963 -0.174 -4.887 1.00 95.38 91 SER A N 1
ATOM 745 C CA . SER A 1 91 ? -9.411 -0.137 -5.120 1.00 95.38 91 SER A CA 1
ATOM 746 C C . SER A 1 91 ? -10.054 -1.521 -5.085 1.00 95.38 91 SER A C 1
ATOM 748 O O . SER A 1 91 ? -11.112 -1.675 -4.480 1.00 95.38 91 SER A O 1
ATOM 750 N N . ASP A 1 92 ? -9.422 -2.512 -5.712 1.00 94.50 92 ASP A N 1
ATOM 751 C CA . ASP A 1 92 ? -9.866 -3.902 -5.744 1.00 94.50 92 ASP A CA 1
ATOM 752 C C . ASP A 1 92 ? -9.247 -4.668 -4.568 1.00 94.50 92 ASP A C 1
ATOM 754 O O . ASP A 1 92 ? -8.025 -4.734 -4.407 1.00 94.50 92 ASP A O 1
ATOM 758 N N . MET A 1 93 ? -10.112 -5.227 -3.724 1.00 95.00 93 MET A N 1
ATOM 759 C CA . MET A 1 93 ? -9.737 -5.927 -2.498 1.00 95.00 93 MET A CA 1
ATOM 760 C C . MET A 1 93 ? -9.450 -7.422 -2.706 1.00 95.00 93 MET A C 1
ATOM 762 O O . MET A 1 93 ? -9.078 -8.087 -1.733 1.00 95.00 93 MET A O 1
ATOM 766 N N . SER A 1 94 ? -9.645 -7.952 -3.917 1.00 94.94 94 SER A N 1
ATOM 767 C CA . SER A 1 94 ? -9.382 -9.358 -4.266 1.00 94.94 94 SER A CA 1
ATOM 768 C C . SER A 1 94 ? -7.895 -9.658 -4.481 1.00 94.94 94 SER A C 1
ATOM 770 O O . SER A 1 94 ? -7.464 -10.795 -4.308 1.00 94.94 94 SER A O 1
ATOM 772 N N . TRP A 1 95 ? -7.103 -8.629 -4.794 1.00 96.06 95 TRP A N 1
ATOM 773 C CA . TRP A 1 95 ? -5.660 -8.740 -4.999 1.00 96.06 95 TRP A CA 1
ATOM 774 C C . TRP A 1 95 ? -4.940 -9.223 -3.738 1.00 96.06 95 TRP A C 1
ATOM 776 O O . TRP A 1 95 ? -5.457 -9.092 -2.626 1.00 96.06 95 TRP A O 1
ATOM 786 N N . ARG A 1 96 ? -3.712 -9.735 -3.890 1.00 95.69 96 ARG A N 1
ATOM 787 C CA . ARG A 1 96 ? -2.814 -9.975 -2.751 1.00 95.69 96 ARG A CA 1
ATOM 788 C C . ARG A 1 96 ? -2.069 -8.685 -2.424 1.00 95.69 96 ARG A C 1
ATOM 790 O O . ARG A 1 96 ? -1.711 -7.912 -3.310 1.00 95.69 96 ARG A O 1
ATOM 797 N N . GLY A 1 97 ? -1.792 -8.457 -1.143 1.00 95.38 97 GLY A N 1
ATOM 798 C CA . GLY A 1 97 ? -1.097 -7.239 -0.722 1.00 95.38 97 GLY A CA 1
ATOM 799 C C . GLY A 1 97 ? 0.326 -7.135 -1.294 1.00 95.38 97 GLY A C 1
ATOM 800 O O . GLY A 1 97 ? 0.775 -6.036 -1.609 1.00 95.38 97 GLY A O 1
ATOM 801 N N . VAL A 1 98 ? 1.000 -8.273 -1.500 1.00 94.81 98 VAL A N 1
ATOM 802 C CA . VAL A 1 98 ? 2.325 -8.326 -2.140 1.00 94.81 98 VAL A CA 1
ATOM 803 C C . VAL A 1 98 ? 2.255 -7.847 -3.590 1.00 94.81 98 VAL A C 1
ATOM 805 O O . VAL A 1 98 ? 3.100 -7.061 -3.996 1.00 94.81 98 VAL A O 1
ATOM 808 N N . ASP A 1 99 ? 1.221 -8.228 -4.349 1.00 95.25 99 ASP A N 1
ATOM 809 C CA . ASP A 1 99 ? 1.058 -7.779 -5.740 1.00 95.25 99 ASP A CA 1
ATOM 810 C C . ASP A 1 99 ? 0.868 -6.257 -5.816 1.00 95.25 99 ASP A C 1
ATOM 812 O O . ASP A 1 99 ? 1.427 -5.602 -6.692 1.00 95.25 99 ASP A O 1
ATOM 816 N N . ILE A 1 100 ? 0.136 -5.675 -4.858 1.00 96.25 10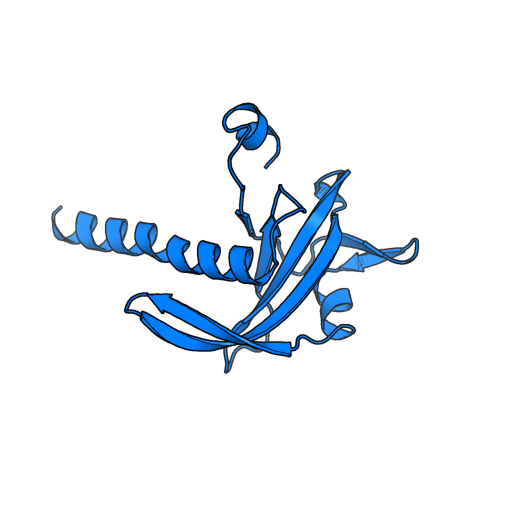0 ILE A N 1
ATOM 817 C CA . ILE A 1 100 ? -0.037 -4.217 -4.744 1.00 96.25 100 ILE A CA 1
ATOM 818 C C . ILE A 1 100 ? 1.308 -3.530 -4.476 1.00 96.25 100 ILE A C 1
ATOM 820 O O . ILE A 1 100 ? 1.621 -2.521 -5.109 1.00 96.25 100 ILE A O 1
ATOM 824 N N . ALA A 1 101 ? 2.110 -4.074 -3.555 1.00 95.25 101 ALA A N 1
ATOM 825 C CA . ALA A 1 101 ? 3.438 -3.545 -3.258 1.00 95.25 101 ALA A CA 1
ATOM 826 C C . ALA A 1 101 ? 4.384 -3.663 -4.464 1.00 95.25 101 ALA A C 1
ATOM 828 O O . ALA A 1 101 ? 5.086 -2.702 -4.768 1.00 95.25 101 ALA A O 1
ATOM 829 N N . THR A 1 102 ? 4.357 -4.790 -5.183 1.00 93.56 102 THR A N 1
ATOM 830 C CA . THR A 1 102 ? 5.155 -5.009 -6.397 1.00 93.56 102 THR A CA 1
ATOM 831 C C . THR A 1 102 ? 4.759 -4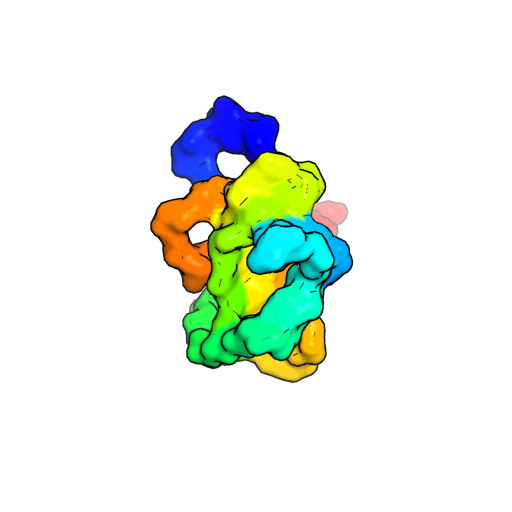.049 -7.515 1.00 93.56 102 THR A C 1
ATOM 833 O O . THR A 1 102 ? 5.628 -3.399 -8.078 1.00 93.56 102 THR A O 1
ATOM 836 N N . VAL A 1 103 ? 3.468 -3.877 -7.818 1.00 93.62 103 VAL A N 1
ATOM 837 C CA . VAL A 1 103 ? 3.033 -2.910 -8.848 1.00 93.62 103 VAL A CA 1
ATOM 838 C C . VAL A 1 103 ? 3.459 -1.489 -8.487 1.00 93.62 103 VAL A C 1
ATOM 840 O O . VAL A 1 103 ? 3.865 -0.719 -9.354 1.00 93.62 103 VAL A O 1
ATOM 843 N N . TYR A 1 104 ? 3.427 -1.137 -7.202 1.00 93.75 104 TYR A N 1
ATOM 844 C CA . TYR A 1 104 ? 3.863 0.178 -6.753 1.00 93.75 104 TYR A CA 1
ATOM 845 C C . TYR A 1 104 ? 5.363 0.445 -7.001 1.00 93.75 104 TYR A C 1
ATOM 847 O O . TYR A 1 104 ? 5.740 1.600 -7.211 1.00 93.75 104 TYR A O 1
ATOM 855 N N . THR A 1 105 ? 6.223 -0.582 -7.055 1.00 91.62 105 THR A N 1
ATOM 856 C CA . THR A 1 105 ? 7.648 -0.383 -7.393 1.00 91.62 105 THR A CA 1
ATOM 857 C C . THR A 1 105 ? 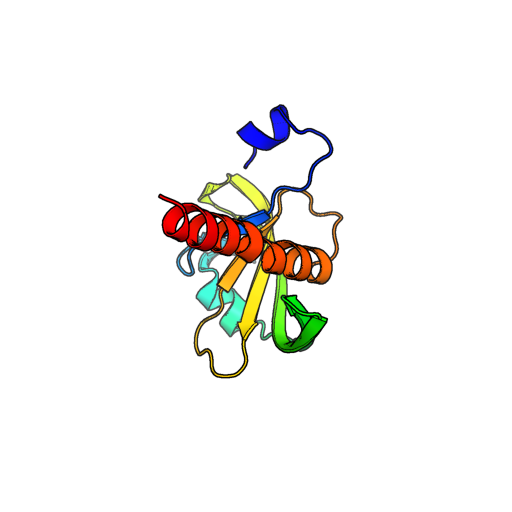7.832 0.133 -8.823 1.00 91.62 105 THR A C 1
ATOM 859 O O . THR A 1 105 ? 8.768 0.890 -9.079 1.00 91.62 105 THR A O 1
ATOM 862 N N . LEU A 1 106 ? 6.895 -0.179 -9.728 1.00 90.44 106 LEU A N 1
ATOM 863 C CA . LEU A 1 106 ? 6.907 0.266 -11.126 1.00 90.44 106 LEU A CA 1
ATOM 864 C C . LEU A 1 106 ? 6.582 1.751 -11.293 1.00 90.44 106 LEU A C 1
ATOM 866 O O . LEU A 1 106 ? 6.875 2.316 -12.343 1.00 90.44 106 LEU A O 1
ATOM 870 N N . ARG A 1 107 ? 6.032 2.413 -10.265 1.00 89.75 107 ARG A N 1
ATOM 871 C CA . ARG A 1 107 ? 5.760 3.860 -10.289 1.00 89.75 107 ARG A CA 1
ATOM 872 C C . ARG A 1 107 ? 7.008 4.666 -10.666 1.00 89.75 107 ARG A C 1
ATOM 874 O O . ARG A 1 107 ? 6.888 5.665 -11.358 1.00 89.75 107 ARG A O 1
ATOM 881 N N . TRP A 1 108 ? 8.191 4.208 -10.254 1.00 85.94 108 TRP A N 1
ATOM 882 C CA . TRP A 1 108 ? 9.473 4.852 -10.560 1.00 85.94 108 TRP A CA 1
ATOM 883 C C . TRP A 1 108 ? 9.802 4.916 -12.056 1.00 85.94 108 TRP A C 1
ATOM 885 O O . TRP A 1 108 ? 10.592 5.764 -12.450 1.00 85.94 108 TRP A O 1
ATOM 895 N N . LEU A 1 109 ? 9.212 4.065 -12.904 1.00 87.44 109 LEU A N 1
ATOM 896 C CA . LEU A 1 109 ? 9.458 4.109 -14.351 1.00 87.44 109 LEU A CA 1
ATOM 897 C C . LEU A 1 109 ? 9.050 5.452 -14.964 1.00 87.44 109 LEU A C 1
ATOM 899 O O . LEU A 1 109 ? 9.723 5.931 -15.869 1.00 87.44 109 LEU A O 1
ATOM 903 N N . VAL A 1 110 ? 7.986 6.076 -14.446 1.00 88.00 110 VAL A N 1
ATOM 904 C CA . VAL A 1 110 ? 7.551 7.388 -14.941 1.00 88.00 110 VAL A CA 1
ATOM 905 C C . VAL A 1 110 ? 8.537 8.493 -14.560 1.00 88.00 110 VAL A C 1
ATOM 907 O O . VAL A 1 110 ? 8.749 9.415 -15.333 1.00 88.00 110 VAL A O 1
ATOM 910 N N . GLU A 1 111 ? 9.162 8.391 -13.383 1.00 87.06 111 GLU A N 1
ATOM 911 C CA . GLU A 1 111 ? 10.149 9.370 -12.912 1.00 87.06 111 GLU A CA 1
ATOM 912 C C . GLU A 1 111 ? 11.424 9.293 -13.754 1.00 87.06 111 GLU A C 1
ATOM 914 O O . GLU A 1 111 ? 11.905 10.329 -14.199 1.00 87.06 111 GLU A O 1
ATOM 919 N N . VAL A 1 112 ? 11.892 8.077 -14.065 1.00 87.12 112 VAL A N 1
ATOM 920 C CA . VAL A 1 112 ? 13.025 7.856 -14.985 1.00 87.12 112 VAL A CA 1
ATOM 921 C C . VAL A 1 112 ? 12.740 8.438 -16.354 1.00 87.12 112 VAL A C 1
ATOM 923 O O . VAL A 1 112 ? 13.554 9.176 -16.886 1.00 87.12 112 VAL A O 1
ATOM 926 N N . PHE A 1 113 ? 11.561 8.143 -16.905 1.00 88.69 113 PHE A N 1
ATOM 927 C CA . PHE A 1 113 ? 11.182 8.674 -18.207 1.00 88.69 113 PHE A CA 1
ATOM 928 C C . PHE A 1 113 ? 11.247 10.209 -18.235 1.00 88.69 113 PHE A C 1
ATOM 930 O O . PHE A 1 113 ? 11.735 10.783 -19.202 1.00 88.69 113 PHE A O 1
ATOM 937 N N . PHE A 1 114 ? 10.793 10.882 -17.172 1.00 91.06 114 PHE A N 1
ATOM 938 C CA . PHE A 1 114 ? 10.886 12.340 -17.086 1.00 91.06 114 PHE A CA 1
ATOM 939 C C . PHE A 1 114 ? 12.319 12.858 -16.924 1.00 91.06 114 PHE A C 1
ATOM 941 O O . PHE A 1 114 ? 12.612 13.937 -17.433 1.00 91.06 114 PHE A O 1
ATOM 948 N N . GLU A 1 115 ? 13.189 12.149 -16.203 1.00 89.38 115 GLU A N 1
ATOM 949 C CA . GLU A 1 115 ? 14.614 12.495 -16.103 1.00 89.38 115 GLU A CA 1
ATOM 950 C C . GLU A 1 115 ? 15.304 12.375 -17.467 1.00 89.38 115 GLU A C 1
ATOM 952 O O . GLU A 1 115 ? 15.944 13.329 -17.904 1.00 89.38 115 GLU A O 1
ATOM 957 N N . ASP A 1 116 ? 15.093 11.259 -18.168 1.00 90.94 116 ASP A N 1
ATOM 958 C CA . ASP A 1 116 ? 15.665 11.004 -19.493 1.00 90.94 116 ASP A CA 1
ATOM 959 C C . ASP A 1 116 ? 15.170 12.025 -20.523 1.00 90.94 116 ASP A C 1
ATOM 961 O O . ASP A 1 116 ? 15.956 12.571 -21.292 1.00 90.94 116 ASP A O 1
ATOM 965 N N . TRP A 1 117 ? 13.870 12.337 -20.517 1.00 92.94 117 TRP A N 1
ATOM 966 C CA . TRP A 1 117 ? 13.295 13.305 -21.453 1.00 92.94 117 TRP A CA 1
ATOM 967 C C . TRP A 1 117 ? 13.908 14.701 -21.297 1.00 92.94 117 TRP A C 1
ATOM 969 O O . TRP A 1 117 ? 14.220 15.347 -22.291 1.00 92.94 117 TRP A O 1
ATOM 979 N N . LYS A 1 118 ? 14.129 15.151 -20.055 1.00 90.44 118 LYS A N 1
ATOM 980 C CA . LYS A 1 118 ? 14.730 16.465 -19.770 1.00 90.44 118 LYS A CA 1
ATOM 981 C C . LYS A 1 118 ? 16.195 16.573 -20.180 1.00 90.44 118 LYS A C 1
ATOM 983 O O . LYS A 1 118 ? 16.670 17.679 -20.372 1.00 90.44 118 LYS A O 1
ATOM 988 N N . LEU A 1 119 ? 16.924 15.461 -20.266 1.00 86.62 119 LEU A N 1
ATOM 989 C CA . LEU A 1 119 ? 18.311 15.463 -20.745 1.00 86.62 119 LEU A CA 1
ATOM 990 C C . LEU A 1 119 ? 18.406 15.662 -22.266 1.00 86.62 119 LEU A C 1
ATOM 992 O O . LEU A 1 119 ? 19.487 15.954 -22.775 1.00 86.62 119 LEU A O 1
ATOM 996 N N . HIS A 1 120 ? 17.294 15.479 -22.981 1.00 81.69 120 HIS A N 1
ATOM 997 C CA . HIS A 1 120 ? 17.190 15.625 -24.431 1.00 81.69 120 HIS A CA 1
ATOM 998 C C . HIS A 1 120 ? 16.473 16.914 -24.871 1.00 81.69 120 HIS A C 1
ATOM 1000 O O . HIS A 1 120 ? 16.254 17.092 -26.071 1.00 81.69 120 HIS A O 1
ATOM 1006 N N . GLU A 1 121 ? 16.130 17.793 -23.924 1.00 60.19 121 GLU A N 1
ATOM 1007 C CA . GLU A 1 121 ? 15.623 19.156 -24.148 1.00 60.19 121 GLU A CA 1
ATOM 1008 C C . GLU A 1 121 ? 16.725 20.181 -23.846 1.00 60.19 121 GLU A C 1
ATOM 1010 O O . GLU A 1 121 ? 16.948 21.064 -24.705 1.00 60.19 121 GLU A O 1
#

Organism: NCBI:txid2126340

pLDDT: mean 93.04, std 4.75, range [60.19, 97.81]

Foldseek 3Di:
DVVVCVVVVPDKDKDWDDQQFWWADPNDTDGNVVVCVVVWFDWDWAQAPPRDTFIKGKDWDFICGVVVNGTWIKMWIGGPPGPGTIIMTIPDPVDDNNVSVRVVSCVCVVVVVVVVVVVVD

Sequence (121 aa):
MDRVQKIYKKSQIVSQLRKTQKIFFRNREVSLEKYFSTHSGTQIKLTIRGAKQVTVVFACARLLVKAHGQKRFVVALKYEGESEYRYLVASDMSWRGVDIATVYTLRWLVEVFFEDWKLHE

Secondary structure (DSSP, 8-state):
-HHHHHHSTT---EEEE-TT-EEEETTEEEEHHHHHHHSPPEEEEEE-GGG-EEEEEEEEEEEEEGGGTEEEEEEEEEETT-SSPEEEEES-SSS-HHHHHHHHHTTHHHHHHHHHHHHT-